Protein AF-A0A1B6FI18-F1 (afdb_monomer_lite)

Sequence (128 aa):
MIRDQSVRLVNVLSRRKSIEEEESYDTKIRLKRVLGLMDLTCLGIGSTLGLGAYVLAGAVAKTAAGPAVVLSFMVAATASAFAAMCYAEFAARVPKAGSAYVYSYVTVGELAAFIIGWNLILEYIIGA

Radius of gyration: 20.25 Å; chains: 1; bounding box: 46×53×51 Å

Structure (mmCIF, N/CA/C/O backbone):
data_AF-A0A1B6FI18-F1
#
_entry.id   AF-A0A1B6FI18-F1
#
loop_
_atom_site.group_PDB
_atom_site.id
_atom_site.type_symbol
_atom_site.label_atom_id
_atom_site.label_alt_id
_atom_site.label_comp_id
_atom_site.label_asym_id
_atom_site.label_entity_id
_atom_site.label_seq_id
_atom_site.pdbx_PDB_ins_code
_atom_site.Cartn_x
_atom_site.Cartn_y
_atom_site.Cartn_z
_atom_site.occupancy
_atom_site.B_iso_or_equiv
_atom_site.auth_seq_id
_atom_site.auth_comp_id
_atom_site.auth_asym_id
_atom_site.auth_atom_id
_atom_site.pdbx_PDB_model_num
ATOM 1 N N . MET A 1 1 ? 7.534 36.266 -29.301 1.00 48.31 1 MET A N 1
ATOM 2 C CA . MET A 1 1 ? 8.808 35.898 -28.643 1.00 48.31 1 MET A CA 1
ATOM 3 C C . MET A 1 1 ? 8.623 35.361 -27.215 1.00 48.31 1 MET A C 1
ATOM 5 O O . MET A 1 1 ? 9.295 34.406 -26.872 1.00 48.31 1 MET A O 1
ATOM 9 N N . ILE A 1 2 ? 7.679 35.875 -26.407 1.00 52.19 2 ILE A N 1
ATOM 10 C CA . ILE A 1 2 ? 7.411 35.381 -25.030 1.00 52.19 2 ILE A CA 1
ATOM 11 C C . ILE A 1 2 ? 6.602 34.063 -25.003 1.00 52.19 2 ILE A C 1
ATOM 13 O O . ILE A 1 2 ? 6.833 33.208 -24.157 1.00 52.19 2 ILE A O 1
ATOM 17 N N . ARG A 1 3 ? 5.708 33.846 -25.981 1.00 50.41 3 ARG A N 1
ATOM 18 C CA . ARG A 1 3 ? 4.830 32.658 -26.056 1.00 50.41 3 ARG A CA 1
ATOM 19 C C . ARG A 1 3 ? 5.566 31.334 -26.319 1.00 50.41 3 ARG A C 1
ATOM 21 O O . ARG A 1 3 ? 4.983 30.285 -26.110 1.00 50.41 3 ARG A O 1
ATOM 28 N N . ASP A 1 4 ? 6.820 31.386 -26.762 1.00 52.53 4 ASP A N 1
ATOM 29 C CA . ASP A 1 4 ? 7.612 30.212 -27.164 1.00 52.53 4 ASP A CA 1
ATOM 30 C C . ASP A 1 4 ? 8.412 29.608 -25.985 1.00 52.53 4 ASP A C 1
ATOM 32 O O . ASP A 1 4 ? 8.670 28.406 -25.926 1.00 52.53 4 ASP A O 1
ATOM 36 N N . GLN A 1 5 ? 8.732 30.427 -24.972 1.00 54.19 5 GLN A N 1
ATOM 37 C CA . GLN A 1 5 ? 9.398 29.988 -23.734 1.00 54.19 5 GLN A CA 1
ATOM 38 C C . GLN A 1 5 ? 8.473 29.141 -22.849 1.00 54.19 5 GLN A C 1
ATOM 40 O O . GLN A 1 5 ? 8.910 28.145 -22.277 1.00 54.19 5 GLN A O 1
ATOM 45 N N . SER A 1 6 ? 7.184 29.486 -22.785 1.00 51.47 6 SER A N 1
ATOM 46 C CA . SER A 1 6 ? 6.183 28.734 -22.019 1.00 51.47 6 SER A CA 1
ATOM 47 C C . SER A 1 6 ? 5.974 27.323 -22.577 1.00 51.47 6 SER A C 1
ATOM 49 O O . SER A 1 6 ? 5.871 26.371 -21.813 1.00 51.47 6 SER A O 1
ATOM 51 N N . VAL A 1 7 ? 5.984 27.161 -23.906 1.00 54.28 7 VAL A N 1
ATOM 52 C CA . VAL A 1 7 ? 5.812 25.854 -24.570 1.00 54.28 7 VAL A CA 1
ATOM 53 C C . VAL A 1 7 ? 7.072 24.994 -24.426 1.00 54.28 7 VAL A C 1
ATOM 55 O O . VAL A 1 7 ? 6.976 23.784 -24.242 1.00 54.28 7 VAL A O 1
ATOM 58 N N . ARG A 1 8 ? 8.263 25.611 -24.422 1.00 52.62 8 ARG A N 1
ATOM 59 C CA . ARG A 1 8 ? 9.528 24.931 -24.099 1.00 52.62 8 ARG A CA 1
ATOM 60 C C . ARG A 1 8 ? 9.591 24.453 -22.650 1.00 52.62 8 ARG A C 1
ATOM 62 O O . ARG A 1 8 ? 10.006 23.323 -22.437 1.00 52.62 8 ARG A O 1
ATOM 69 N N . LEU A 1 9 ? 9.161 25.257 -21.677 1.00 55.31 9 LEU A N 1
ATOM 70 C CA . LEU A 1 9 ? 9.104 24.840 -20.269 1.00 55.31 9 LEU A CA 1
ATOM 71 C C . LEU A 1 9 ? 8.098 23.708 -20.054 1.00 55.31 9 LEU A C 1
ATOM 73 O O . LEU A 1 9 ? 8.417 22.746 -19.369 1.00 55.31 9 LEU A O 1
ATOM 77 N N . VAL A 1 10 ? 6.933 23.760 -20.703 1.00 54.16 10 VAL A N 1
ATOM 78 C CA . VAL A 1 10 ? 5.955 22.661 -20.671 1.00 54.16 10 VAL A CA 1
ATOM 79 C C . VAL A 1 10 ? 6.506 21.402 -21.350 1.00 54.16 10 VAL A C 1
ATOM 81 O O . VAL A 1 10 ? 6.310 20.317 -20.825 1.00 54.16 10 VAL A O 1
ATOM 84 N N . ASN A 1 11 ? 7.274 21.513 -22.440 1.00 52.41 11 ASN A N 1
ATOM 85 C CA . ASN A 1 11 ? 7.949 20.368 -23.072 1.00 52.41 11 ASN A CA 1
ATOM 86 C C . ASN A 1 11 ? 9.145 19.822 -22.269 1.00 52.41 11 ASN A C 1
ATOM 88 O O . ASN A 1 11 ? 9.467 18.644 -22.394 1.00 52.41 11 ASN A O 1
ATOM 92 N N . VAL A 1 12 ? 9.803 20.652 -21.454 1.00 54.47 12 VAL A N 1
ATOM 93 C CA . VAL A 1 12 ? 10.884 20.243 -20.538 1.00 54.47 12 VAL A CA 1
ATOM 94 C C . VAL A 1 12 ? 10.322 19.614 -19.261 1.00 54.47 12 VAL A C 1
ATOM 96 O O . VAL A 1 12 ? 10.932 18.692 -18.753 1.00 54.47 12 VAL A O 1
ATOM 99 N N . LEU A 1 13 ? 9.147 20.052 -18.795 1.00 52.31 13 LEU A N 1
ATOM 100 C CA . LEU A 1 13 ? 8.386 19.457 -17.683 1.00 52.31 13 LEU A CA 1
ATOM 101 C C . LEU A 1 13 ? 7.505 18.269 -18.115 1.00 52.31 13 LEU A C 1
ATOM 103 O O . LEU A 1 13 ? 6.939 17.561 -17.286 1.00 52.31 13 LEU A O 1
ATOM 107 N N . SER A 1 14 ? 7.339 18.082 -19.423 1.00 46.53 14 SER A N 1
ATOM 108 C CA . SER A 1 14 ? 6.662 16.950 -20.063 1.00 46.53 14 SER A CA 1
ATOM 109 C C . SER A 1 14 ? 7.670 16.042 -20.775 1.00 46.53 14 SER A C 1
ATOM 111 O O . SER A 1 14 ? 7.283 15.223 -21.619 1.00 46.53 14 SER A O 1
ATOM 113 N N . ARG A 1 15 ? 8.968 16.170 -20.467 1.00 45.66 15 ARG A N 1
ATOM 114 C CA . ARG A 1 15 ? 9.980 15.284 -21.025 1.00 45.66 15 ARG A CA 1
ATOM 115 C C . ARG A 1 15 ? 9.831 13.935 -20.330 1.00 45.66 15 ARG A C 1
ATOM 117 O O . ARG A 1 15 ? 10.298 13.706 -19.223 1.00 45.66 15 ARG A O 1
ATOM 124 N N . ARG A 1 16 ? 9.167 13.000 -21.007 1.00 48.56 16 ARG A N 1
ATOM 125 C CA . ARG A 1 16 ? 9.276 11.585 -20.657 1.00 48.56 16 ARG A CA 1
ATOM 126 C C . ARG A 1 16 ? 10.711 11.179 -20.953 1.00 48.56 16 ARG A C 1
ATOM 128 O O . ARG A 1 16 ? 11.065 10.959 -22.108 1.00 48.56 16 ARG A O 1
ATOM 135 N N . LYS A 1 17 ? 11.555 11.154 -19.930 1.00 42.50 17 LYS A N 1
ATOM 136 C CA . LYS A 1 17 ? 12.874 10.545 -20.013 1.00 42.50 17 LYS A CA 1
ATOM 137 C C . LYS A 1 17 ? 12.648 9.095 -20.427 1.00 42.50 17 LYS A C 1
ATOM 139 O O . LYS A 1 17 ? 11.894 8.366 -19.780 1.00 42.50 17 LYS A O 1
ATOM 144 N N . SER A 1 18 ? 13.204 8.714 -21.570 1.00 37.19 18 SER A N 1
ATOM 145 C CA . SER A 1 18 ? 13.153 7.335 -22.026 1.00 37.19 18 SER A CA 1
ATOM 146 C C . SER A 1 18 ? 13.832 6.479 -20.961 1.00 37.19 18 SER A C 1
ATOM 148 O O . SER A 1 18 ? 14.957 6.738 -20.538 1.00 37.19 18 SER A O 1
ATOM 150 N N . ILE A 1 19 ? 13.120 5.446 -20.518 1.00 49.62 19 ILE A N 1
ATOM 151 C CA . ILE A 1 19 ? 13.560 4.450 -19.527 1.00 49.62 19 ILE A CA 1
ATOM 152 C C . ILE A 1 19 ? 14.825 3.688 -20.006 1.00 49.62 19 ILE A C 1
ATOM 154 O O . ILE A 1 19 ? 15.388 2.876 -19.279 1.00 49.62 19 ILE A O 1
ATOM 158 N N . GLU A 1 20 ? 15.304 3.974 -21.217 1.00 46.81 20 GLU A N 1
ATOM 159 C CA . GLU A 1 20 ? 16.565 3.497 -21.784 1.00 46.81 20 GLU A CA 1
ATOM 160 C C . GLU A 1 20 ? 17.798 4.012 -21.011 1.00 46.81 20 GLU A C 1
ATOM 162 O O . GLU A 1 20 ? 18.795 3.302 -20.928 1.00 46.81 20 GLU A O 1
ATOM 167 N N . GLU A 1 21 ? 17.754 5.192 -20.370 1.00 44.91 21 GLU A N 1
ATOM 168 C CA . GLU A 1 21 ? 18.939 5.726 -19.666 1.00 44.91 21 GLU A CA 1
ATOM 169 C C . GLU A 1 21 ? 19.258 5.037 -18.321 1.00 44.91 21 GLU A C 1
ATOM 171 O O . GLU A 1 21 ? 20.411 5.069 -17.889 1.00 44.91 21 GLU A O 1
ATOM 176 N N . GLU A 1 22 ? 18.302 4.368 -17.662 1.00 47.50 22 GLU A N 1
ATOM 177 C CA . GLU A 1 22 ? 18.606 3.571 -16.453 1.00 47.50 22 GLU A CA 1
ATOM 178 C C . GLU A 1 22 ? 19.242 2.213 -16.781 1.00 47.50 22 GLU A C 1
ATOM 180 O O . GLU A 1 22 ? 19.986 1.658 -15.970 1.00 47.50 22 GLU A O 1
ATOM 185 N N . GLU A 1 23 ? 19.035 1.700 -17.998 1.00 47.19 23 GLU A N 1
ATOM 186 C CA . GLU A 1 23 ? 19.643 0.443 -18.447 1.00 47.19 23 GLU A CA 1
ATOM 187 C C . GLU A 1 23 ? 21.181 0.554 -18.513 1.00 47.19 23 GLU A C 1
ATOM 189 O O . GLU A 1 23 ? 21.903 -0.427 -18.311 1.00 47.19 23 GLU A O 1
ATOM 194 N N . SER A 1 24 ? 21.707 1.775 -18.679 1.00 40.34 24 SER A N 1
ATOM 195 C CA . SER A 1 24 ? 23.148 2.023 -18.764 1.00 40.34 24 SER A CA 1
ATOM 196 C C . SER A 1 24 ? 23.881 2.025 -17.412 1.00 40.34 24 SER A C 1
ATOM 198 O O . SER A 1 24 ? 25.106 1.883 -17.410 1.00 40.34 24 SER A O 1
ATOM 200 N N . TYR A 1 25 ? 23.183 2.141 -16.274 1.00 46.09 25 TYR A N 1
ATOM 201 C CA . TYR A 1 25 ? 23.808 2.072 -14.941 1.00 46.09 25 TYR A CA 1
ATOM 202 C C . TYR A 1 25 ? 23.613 0.708 -14.254 1.00 46.09 25 TYR A C 1
ATOM 204 O O . TYR A 1 25 ? 24.465 0.311 -13.460 1.00 46.09 25 TYR A O 1
ATOM 212 N N . ASP A 1 26 ? 22.565 -0.047 -14.609 1.00 46.56 26 ASP A N 1
ATOM 213 C CA . ASP A 1 26 ? 22.236 -1.351 -13.999 1.00 46.56 26 ASP A CA 1
ATOM 214 C C . ASP A 1 26 ? 22.822 -2.572 -14.746 1.00 46.56 26 ASP A C 1
ATOM 216 O O . ASP A 1 26 ? 22.727 -3.719 -14.309 1.00 46.56 26 ASP A O 1
ATOM 220 N N . THR A 1 27 ? 23.527 -2.359 -15.862 1.00 48.00 27 THR A N 1
ATOM 221 C CA . THR A 1 27 ? 24.110 -3.456 -16.664 1.00 48.00 27 THR A CA 1
ATOM 222 C C . THR A 1 27 ? 25.185 -4.284 -15.917 1.00 48.00 27 THR A C 1
ATOM 224 O O . THR A 1 27 ? 25.587 -5.344 -16.396 1.00 48.00 27 THR A O 1
ATOM 227 N N . LYS A 1 28 ? 25.642 -3.887 -14.716 1.00 48.53 28 LYS A N 1
ATOM 228 C CA . LYS A 1 28 ? 26.715 -4.605 -13.993 1.00 48.53 28 LYS A CA 1
ATOM 229 C C . LYS A 1 28 ? 26.270 -5.560 -12.879 1.00 48.53 28 LYS A C 1
ATOM 231 O O . LYS A 1 28 ? 27.083 -6.400 -12.501 1.00 48.53 28 LYS A O 1
ATOM 236 N N . ILE A 1 29 ? 25.032 -5.510 -12.376 1.00 54.47 29 ILE A N 1
ATOM 237 C CA . ILE A 1 29 ? 24.598 -6.389 -11.269 1.00 54.47 29 ILE A CA 1
ATOM 238 C C . ILE A 1 29 ? 23.222 -7.001 -11.570 1.00 54.47 29 ILE A C 1
ATOM 240 O O . ILE A 1 29 ? 22.202 -6.629 -11.003 1.00 54.47 29 ILE A O 1
ATOM 244 N N . ARG A 1 30 ? 23.179 -8.011 -12.449 1.00 59.50 30 ARG A N 1
ATOM 245 C CA . ARG A 1 30 ? 21.975 -8.842 -12.615 1.00 59.50 30 ARG A CA 1
ATOM 246 C C . ARG A 1 30 ? 21.739 -9.676 -11.353 1.00 59.50 30 ARG A C 1
ATOM 248 O O . ARG A 1 30 ? 22.346 -10.731 -11.174 1.00 59.50 30 ARG A O 1
ATOM 255 N N . LEU A 1 31 ? 20.826 -9.225 -10.497 1.00 73.69 31 LEU A N 1
ATOM 256 C CA . LEU A 1 31 ? 20.313 -10.019 -9.382 1.00 73.69 31 LEU A CA 1
ATOM 257 C C . LEU A 1 31 ? 19.620 -11.285 -9.909 1.00 73.69 31 LEU A C 1
ATOM 259 O O . LEU A 1 31 ? 18.836 -11.246 -10.863 1.00 73.69 31 LEU A O 1
ATOM 263 N N . LYS A 1 32 ? 19.894 -12.429 -9.274 1.00 69.88 32 LYS A N 1
ATOM 264 C CA . LYS A 1 32 ? 19.208 -13.684 -9.591 1.00 69.88 32 LYS A CA 1
ATOM 265 C C . LYS A 1 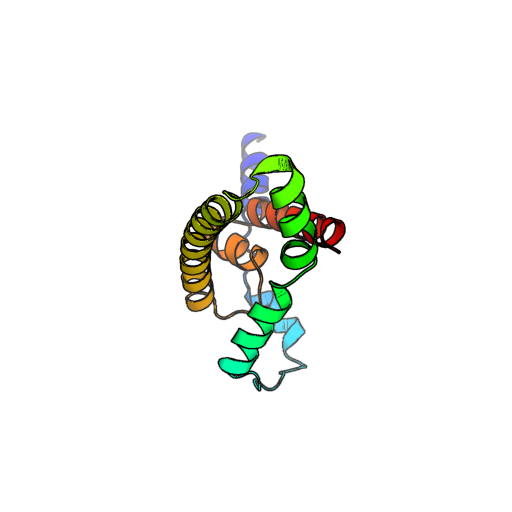32 ? 17.757 -13.575 -9.114 1.00 69.88 32 LYS A C 1
ATOM 267 O O . LYS A 1 32 ? 17.511 -13.353 -7.932 1.00 69.88 32 LYS A O 1
ATOM 272 N N . ARG A 1 33 ? 16.792 -13.750 -10.021 1.00 71.50 33 ARG A N 1
ATOM 273 C CA . ARG A 1 33 ? 15.363 -13.810 -9.676 1.00 71.50 33 ARG A CA 1
ATOM 274 C C . ARG A 1 33 ? 15.084 -15.108 -8.917 1.00 71.50 33 ARG A C 1
ATOM 276 O O . ARG A 1 33 ? 14.899 -16.151 -9.533 1.00 71.50 33 ARG A O 1
ATOM 283 N N . VAL A 1 34 ? 15.139 -15.038 -7.589 1.00 83.56 34 VAL A N 1
ATOM 284 C CA . VAL A 1 34 ? 14.901 -16.177 -6.684 1.00 83.56 34 VAL A CA 1
ATOM 285 C C . VAL A 1 34 ? 13.567 -16.092 -5.946 1.00 83.56 34 VAL A C 1
ATOM 287 O O . VAL A 1 34 ? 13.125 -17.103 -5.420 1.00 83.56 34 VAL A O 1
ATOM 290 N N . LEU A 1 35 ? 12.924 -14.919 -5.931 1.00 83.25 35 LEU A N 1
ATOM 291 C CA . LEU A 1 35 ? 11.631 -14.717 -5.274 1.00 83.25 35 LEU A CA 1
ATOM 292 C C . LEU A 1 35 ? 10.508 -15.375 -6.082 1.00 83.25 35 LEU A C 1
ATOM 294 O O . LEU A 1 35 ? 10.225 -14.966 -7.211 1.00 83.25 35 LEU A O 1
ATOM 298 N N . GLY A 1 36 ? 9.872 -16.383 -5.487 1.00 87.31 36 GLY A N 1
ATOM 299 C CA . GLY A 1 36 ? 8.655 -16.991 -6.010 1.00 87.31 36 GLY A CA 1
ATOM 300 C C . GLY A 1 36 ? 7.395 -16.211 -5.626 1.00 87.31 36 GLY A C 1
ATOM 301 O O . GLY A 1 36 ? 7.437 -15.237 -4.877 1.00 87.31 36 GLY A O 1
ATOM 302 N N . LEU A 1 37 ? 6.240 -16.680 -6.109 1.00 88.19 37 LEU A N 1
ATOM 303 C CA . LEU A 1 37 ? 4.923 -16.126 -5.761 1.00 88.19 37 LEU A CA 1
ATOM 304 C C . LEU A 1 37 ? 4.694 -16.087 -4.246 1.00 88.19 37 LEU A C 1
ATOM 306 O O . LEU A 1 37 ? 4.264 -15.066 -3.721 1.00 88.19 37 LEU A O 1
ATOM 310 N N . MET A 1 38 ? 5.030 -17.176 -3.551 1.00 91.56 38 MET A N 1
ATOM 311 C CA . MET A 1 38 ? 4.844 -17.274 -2.103 1.00 91.56 38 MET A CA 1
ATOM 312 C C . MET A 1 38 ? 5.726 -16.275 -1.352 1.00 91.56 38 MET A C 1
ATOM 314 O O . MET A 1 38 ? 5.227 -15.554 -0.491 1.00 91.56 38 MET A O 1
ATOM 318 N N . ASP A 1 39 ? 6.997 -16.150 -1.737 1.00 90.81 39 ASP A N 1
ATOM 319 C CA . ASP A 1 39 ? 7.924 -15.199 -1.117 1.00 90.81 39 ASP A CA 1
ATOM 320 C C . ASP A 1 39 ? 7.452 -13.751 -1.311 1.00 90.81 39 ASP A C 1
ATOM 322 O O . ASP A 1 39 ? 7.462 -12.966 -0.366 1.00 90.81 39 ASP A O 1
A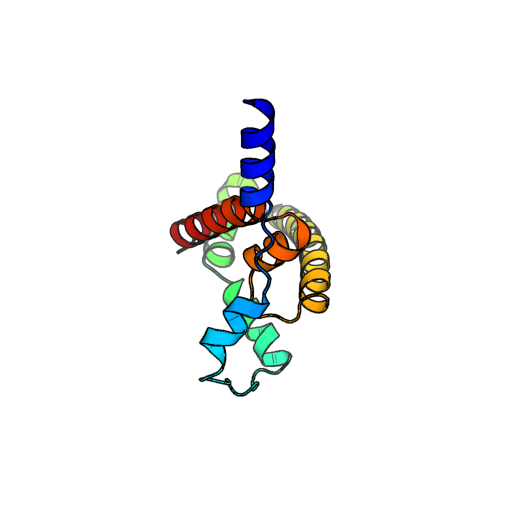TOM 326 N N . LEU A 1 40 ? 6.968 -13.412 -2.512 1.00 88.38 40 LEU A N 1
ATOM 327 C CA . LEU A 1 40 ? 6.394 -12.100 -2.828 1.00 88.38 40 LEU A CA 1
ATOM 328 C C . LEU A 1 40 ? 5.123 -11.814 -2.018 1.00 88.38 40 LEU A C 1
ATOM 330 O O . LEU A 1 40 ? 4.964 -10.708 -1.501 1.00 88.38 40 LEU A O 1
ATOM 334 N N . THR A 1 41 ? 4.231 -12.798 -1.865 1.00 91.81 41 THR A N 1
ATOM 335 C CA . THR A 1 41 ? 3.022 -12.630 -1.043 1.00 91.81 41 THR A CA 1
ATOM 336 C C . THR A 1 41 ? 3.351 -12.475 0.439 1.00 91.81 41 THR A C 1
ATOM 338 O O . THR A 1 41 ? 2.793 -11.596 1.092 1.00 91.81 41 THR A O 1
ATOM 341 N N . CYS A 1 42 ? 4.298 -13.258 0.964 1.00 92.12 42 CYS A N 1
ATOM 342 C CA . CYS A 1 42 ? 4.763 -13.136 2.343 1.00 92.12 42 CYS A CA 1
ATOM 343 C C . CYS A 1 42 ? 5.424 -11.777 2.592 1.00 92.12 42 CYS A C 1
ATOM 345 O O . CYS A 1 42 ? 5.156 -11.157 3.619 1.00 92.12 42 CYS A O 1
ATOM 347 N N . LEU A 1 43 ? 6.229 -11.287 1.642 1.00 90.56 43 LEU A N 1
ATOM 348 C CA . LEU A 1 43 ? 6.825 -9.953 1.701 1.00 90.56 43 LEU A CA 1
ATOM 349 C C . LEU A 1 43 ? 5.732 -8.879 1.775 1.00 90.56 43 LEU A C 1
ATOM 351 O O . LEU A 1 43 ? 5.775 -8.041 2.670 1.00 90.56 43 LEU A O 1
ATOM 355 N N . GLY A 1 44 ? 4.718 -8.945 0.906 1.00 87.81 44 GLY A N 1
ATOM 356 C CA . GLY A 1 44 ? 3.603 -7.991 0.903 1.00 87.81 44 GLY A CA 1
ATOM 357 C C . GLY A 1 44 ? 2.760 -8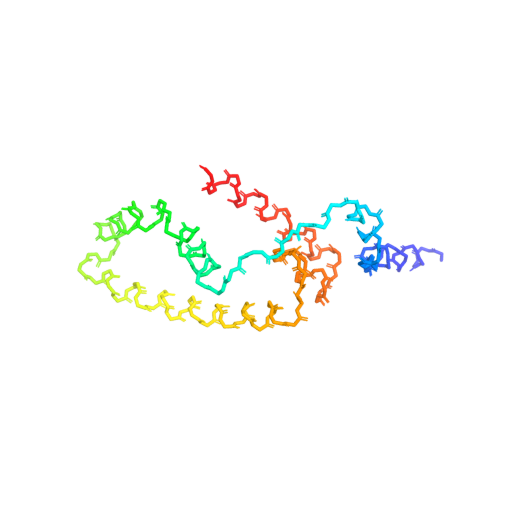.007 2.185 1.00 87.81 44 GLY A C 1
ATOM 358 O O . GLY A 1 44 ? 2.390 -6.951 2.702 1.00 87.81 44 GLY A O 1
ATOM 359 N N . ILE A 1 45 ? 2.477 -9.191 2.740 1.00 90.69 45 ILE A N 1
ATOM 360 C CA . ILE A 1 45 ? 1.775 -9.315 4.028 1.00 90.69 45 ILE A CA 1
ATOM 361 C C . ILE A 1 45 ? 2.634 -8.716 5.148 1.00 90.69 45 ILE A C 1
ATOM 363 O O . ILE A 1 45 ? 2.140 -7.900 5.925 1.00 90.69 45 ILE A O 1
ATOM 367 N N . GLY A 1 46 ? 3.922 -9.064 5.200 1.00 87.94 46 GLY A N 1
ATOM 368 C CA . GLY A 1 46 ? 4.856 -8.551 6.202 1.00 87.94 46 GLY A CA 1
ATOM 369 C C . GLY A 1 46 ? 5.036 -7.034 6.140 1.00 87.94 46 GLY A C 1
ATOM 370 O O . GLY A 1 46 ? 5.097 -6.393 7.182 1.00 87.94 46 GLY A O 1
ATOM 371 N N . SER A 1 47 ? 5.054 -6.440 4.942 1.00 86.75 47 SER A N 1
ATOM 372 C CA . SER A 1 47 ? 5.171 -4.985 4.785 1.00 86.75 47 SER A CA 1
ATOM 373 C C . SER A 1 47 ? 3.889 -4.230 5.143 1.00 86.75 47 SER A C 1
ATOM 375 O O . SER A 1 47 ? 3.954 -3.056 5.491 1.00 86.7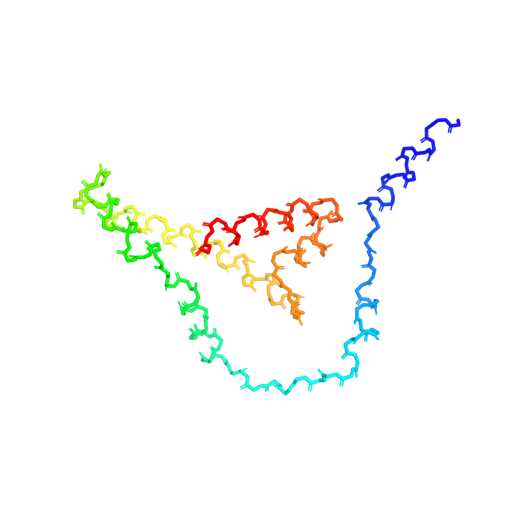5 47 SER A O 1
ATOM 377 N N . THR A 1 48 ? 2.722 -4.876 5.046 1.00 85.94 48 THR A N 1
ATOM 378 C CA . THR A 1 48 ? 1.420 -4.246 5.335 1.00 85.94 48 THR A CA 1
ATOM 379 C C . THR A 1 48 ? 1.050 -4.340 6.819 1.00 85.94 48 THR A C 1
ATOM 381 O O . THR A 1 48 ? 0.420 -3.436 7.371 1.00 85.94 48 THR A O 1
ATOM 384 N N . LEU A 1 49 ? 1.442 -5.426 7.493 1.00 86.81 49 LEU A N 1
ATOM 385 C CA . LEU A 1 49 ? 1.212 -5.625 8.925 1.00 86.81 49 LEU A CA 1
ATOM 386 C C . LEU A 1 49 ? 2.206 -4.797 9.761 1.00 86.81 49 LEU A C 1
ATOM 388 O O . LEU A 1 49 ? 3.218 -5.303 10.233 1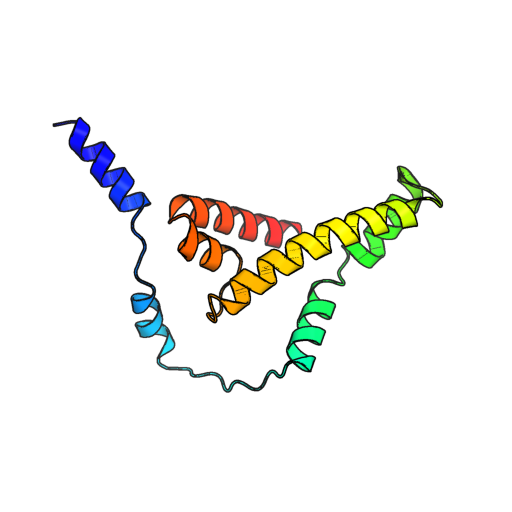.00 86.81 49 LEU A O 1
ATOM 392 N N . GLY A 1 50 ? 1.906 -3.509 9.949 1.00 80.62 50 GLY A N 1
ATOM 393 C CA . GLY A 1 50 ? 2.705 -2.583 10.762 1.00 80.62 50 GLY A CA 1
ATOM 394 C C . GLY A 1 50 ? 2.012 -2.101 12.042 1.00 80.62 50 GLY A C 1
ATOM 395 O O . GLY A 1 50 ? 0.979 -2.627 12.468 1.00 80.62 50 GLY A O 1
ATOM 396 N N . LEU A 1 51 ? 2.548 -1.021 12.626 1.00 78.44 51 LEU A N 1
ATOM 397 C CA . LEU A 1 51 ? 1.978 -0.323 13.793 1.00 78.44 51 LEU A CA 1
ATOM 398 C C . LEU A 1 51 ? 0.488 0.025 13.621 1.00 78.44 51 LEU A C 1
ATOM 400 O O . LEU A 1 51 ? -0.264 0.026 14.596 1.00 78.44 51 LEU A O 1
ATOM 404 N N . GLY A 1 52 ? 0.040 0.260 12.384 1.00 77.31 52 GLY A N 1
ATOM 405 C CA . GLY A 1 52 ? -1.360 0.528 12.052 1.00 77.31 52 GLY A CA 1
ATOM 406 C C . GLY A 1 52 ? -2.327 -0.589 12.461 1.00 77.31 52 GLY A C 1
ATOM 407 O O . GLY A 1 52 ? -3.375 -0.322 13.048 1.00 77.31 52 GLY A O 1
ATOM 408 N N . ALA A 1 53 ? -1.967 -1.850 12.217 1.00 80.38 53 ALA A N 1
ATOM 409 C CA . ALA A 1 53 ? -2.831 -2.980 12.554 1.00 80.38 53 ALA A CA 1
ATOM 410 C C . ALA A 1 53 ? -2.865 -3.245 14.068 1.00 80.38 53 ALA A C 1
ATOM 412 O O . ALA A 1 53 ? -3.911 -3.593 14.610 1.00 80.38 53 ALA A O 1
ATOM 413 N N . TYR A 1 54 ? -1.736 -3.053 14.758 1.00 81.25 54 TYR A N 1
ATOM 414 C CA . TYR A 1 54 ? -1.602 -3.409 16.173 1.00 81.25 54 TYR A CA 1
ATOM 415 C C . TYR A 1 54 ? -2.007 -2.289 17.142 1.00 81.25 54 TYR A C 1
ATOM 417 O O . TYR A 1 54 ? -2.608 -2.569 18.177 1.00 81.25 54 TYR A O 1
ATOM 425 N N . VAL A 1 55 ? -1.702 -1.025 16.830 1.00 82.81 55 VAL A N 1
ATOM 426 C CA . VAL A 1 55 ? -1.897 0.113 17.750 1.00 82.81 55 VAL A CA 1
ATOM 427 C C . VAL A 1 55 ? -3.121 0.939 17.368 1.00 82.81 55 VAL A C 1
ATOM 429 O O . VAL A 1 55 ? -3.987 1.201 18.208 1.00 82.81 55 VAL A O 1
ATOM 432 N N . LEU A 1 56 ? -3.235 1.323 16.093 1.00 80.44 56 LEU A N 1
ATOM 433 C CA . LEU A 1 56 ? -4.341 2.163 15.623 1.00 80.44 56 LEU A CA 1
ATOM 434 C C . LEU A 1 56 ? -5.685 1.430 15.686 1.00 80.44 56 LEU A C 1
ATOM 436 O O . LEU A 1 56 ? -6.674 2.042 16.081 1.00 80.44 56 LEU A O 1
ATOM 440 N N . ALA A 1 57 ? -5.732 0.123 15.404 1.00 80.00 57 ALA A N 1
ATOM 441 C CA . ALA A 1 57 ? -6.967 -0.656 15.528 1.00 80.00 57 ALA A CA 1
ATOM 442 C C . ALA A 1 57 ? -7.560 -0.599 16.950 1.00 80.00 57 ALA A C 1
ATOM 444 O O . ALA A 1 57 ? -8.759 -0.368 17.115 1.00 80.00 57 ALA A O 1
ATOM 445 N N . GLY A 1 58 ? -6.718 -0.735 17.982 1.00 78.88 58 GLY A N 1
ATOM 446 C CA . GLY A 1 58 ? -7.140 -0.635 19.382 1.00 78.88 58 GLY A CA 1
ATOM 447 C C . GLY A 1 58 ? -7.561 0.783 19.776 1.00 78.88 58 GLY A C 1
ATOM 448 O O . GLY A 1 58 ? -8.572 0.967 20.457 1.00 78.88 58 GLY A O 1
ATOM 449 N N . ALA A 1 59 ? -6.831 1.798 19.304 1.00 79.50 59 ALA A N 1
ATOM 450 C CA . ALA A 1 59 ? -7.171 3.197 19.547 1.00 79.50 59 ALA A CA 1
ATOM 451 C C . ALA A 1 59 ? -8.525 3.577 18.920 1.00 79.50 59 ALA A C 1
ATOM 453 O O . ALA A 1 59 ? -9.368 4.166 19.599 1.00 79.50 59 ALA A O 1
ATOM 454 N N . VAL A 1 60 ? -8.773 3.185 17.666 1.00 78.06 60 VAL A N 1
ATOM 455 C CA . VAL A 1 60 ? -10.028 3.446 16.936 1.00 78.06 60 VAL A CA 1
ATOM 456 C C . VAL A 1 60 ? -11.199 2.673 17.548 1.00 78.06 60 VAL A C 1
ATOM 458 O O . VAL A 1 60 ? -12.287 3.234 17.702 1.00 78.06 60 VAL A O 1
ATOM 461 N N . ALA A 1 61 ? -10.978 1.424 17.972 1.00 78.50 61 ALA A N 1
ATOM 462 C CA . ALA A 1 61 ? -11.986 0.644 18.688 1.00 78.50 61 ALA A CA 1
ATOM 463 C C . ALA A 1 61 ? -12.401 1.319 20.004 1.00 78.50 61 ALA A C 1
ATOM 465 O O . ALA A 1 61 ? -13.588 1.394 20.311 1.00 78.50 61 ALA A O 1
ATOM 466 N N . LYS A 1 62 ? -11.439 1.861 20.764 1.00 73.56 62 LYS A N 1
ATOM 467 C CA . LYS A 1 62 ? -11.701 2.513 22.055 1.00 73.56 62 LYS A CA 1
ATOM 468 C C . LYS A 1 62 ? -12.359 3.890 21.924 1.00 73.56 62 LYS A C 1
ATOM 470 O O . LYS A 1 62 ? -13.167 4.245 22.775 1.00 73.56 62 LYS A O 1
ATOM 475 N N . THR A 1 63 ? -11.974 4.684 20.924 1.00 70.38 63 THR A N 1
ATOM 476 C CA . THR A 1 63 ? -12.300 6.125 20.871 1.00 70.38 63 THR A CA 1
ATOM 477 C C . THR A 1 63 ? -13.391 6.488 19.868 1.00 70.38 63 THR A C 1
ATOM 479 O O . THR A 1 63 ? -14.112 7.449 20.113 1.00 70.38 63 THR A O 1
ATOM 482 N N . ALA A 1 64 ? -13.527 5.746 18.763 1.00 66.25 64 ALA A N 1
ATOM 483 C CA . ALA A 1 64 ? -14.366 6.161 17.639 1.00 66.25 64 ALA A CA 1
ATOM 484 C C . ALA A 1 64 ? -15.542 5.215 17.358 1.00 66.25 64 ALA A C 1
ATOM 486 O O . ALA A 1 64 ? -16.656 5.682 17.149 1.00 66.25 64 ALA A O 1
ATOM 487 N N . ALA A 1 65 ? -15.312 3.896 17.331 1.00 64.44 65 ALA A N 1
ATOM 488 C CA . ALA A 1 65 ? -16.296 2.946 16.792 1.00 64.44 65 ALA A CA 1
ATOM 489 C C . ALA A 1 65 ? -16.888 1.959 17.818 1.00 64.44 65 ALA A C 1
ATOM 491 O O . ALA A 1 65 ? -17.944 1.376 17.561 1.00 64.44 65 ALA A O 1
ATOM 492 N N . GLY A 1 66 ? -16.244 1.740 18.970 1.00 69.31 66 GLY A N 1
ATOM 493 C CA . GLY A 1 66 ? -16.702 0.737 19.937 1.00 69.31 66 GLY A CA 1
ATOM 494 C C . GLY A 1 66 ? -16.799 -0.668 19.306 1.00 69.31 66 GLY A C 1
ATOM 495 O O . GLY A 1 66 ? -15.969 -1.019 18.463 1.00 69.31 66 GLY A O 1
ATOM 496 N N . PRO A 1 67 ? -17.823 -1.481 19.637 1.00 75.06 67 PRO A N 1
ATOM 497 C CA . PRO A 1 67 ? -18.030 -2.807 19.036 1.00 75.06 67 PRO A CA 1
ATOM 498 C C . PRO A 1 67 ? -18.232 -2.783 17.510 1.00 75.06 67 PRO A C 1
ATOM 500 O O . PRO A 1 67 ? -17.987 -3.785 16.841 1.00 75.06 67 PRO A O 1
ATOM 503 N N . ALA A 1 68 ? -18.653 -1.644 16.942 1.00 82.12 68 ALA A N 1
ATOM 504 C CA . ALA A 1 68 ? -18.908 -1.490 15.510 1.00 82.12 68 ALA A CA 1
ATOM 505 C C . ALA A 1 68 ? -17.628 -1.310 14.671 1.00 82.12 68 ALA A C 1
ATOM 507 O O . ALA A 1 68 ? -17.711 -1.198 13.449 1.00 82.12 68 ALA A O 1
ATOM 508 N N . VAL A 1 69 ? -16.439 -1.330 15.288 1.00 84.12 69 VAL A N 1
ATOM 509 C CA . VAL A 1 69 ? -15.147 -1.208 14.590 1.00 84.12 69 VAL A CA 1
ATOM 510 C C . VAL A 1 69 ? -14.974 -2.250 13.477 1.00 84.12 69 VAL A C 1
ATOM 512 O O . VAL A 1 69 ? -14.368 -1.958 12.448 1.00 84.12 69 VAL A O 1
ATOM 515 N N . VAL A 1 70 ? -15.573 -3.434 13.638 1.00 84.75 70 VAL A N 1
ATOM 516 C CA . VAL A 1 70 ? -15.561 -4.504 12.630 1.00 84.75 70 VAL A CA 1
ATOM 517 C C . VAL A 1 70 ? -16.229 -4.047 11.330 1.00 84.75 70 VAL A C 1
ATOM 519 O O . VAL A 1 70 ? -15.690 -4.298 10.256 1.00 84.75 70 VAL A O 1
ATOM 522 N N . LEU A 1 71 ? -17.350 -3.318 11.405 1.00 86.88 71 LEU A N 1
ATOM 523 C CA . LEU A 1 71 ? -18.032 -2.789 10.218 1.00 86.88 71 LEU A CA 1
ATOM 524 C C . LEU A 1 71 ? -17.176 -1.737 9.504 1.00 86.88 71 LEU A C 1
ATOM 526 O O . LEU A 1 71 ? -17.062 -1.772 8.280 1.00 86.88 71 LEU A O 1
ATOM 530 N N . SER A 1 72 ? -16.513 -0.852 10.253 1.00 87.25 72 SER A N 1
ATOM 531 C CA . SER A 1 72 ? -15.584 0.130 9.678 1.00 87.25 72 SER A CA 1
ATOM 532 C C . SER A 1 72 ? -14.409 -0.545 8.966 1.00 87.25 72 SER A C 1
ATOM 534 O O . SER A 1 72 ? -14.056 -0.152 7.853 1.00 87.25 72 SER A O 1
ATOM 536 N N . PHE A 1 73 ? -13.838 -1.598 9.561 1.00 86.50 73 PHE A N 1
ATOM 537 C CA . PHE A 1 73 ? -12.778 -2.384 8.926 1.00 86.50 73 PHE A CA 1
ATOM 538 C C . PHE A 1 73 ? -13.262 -3.132 7.684 1.00 86.50 73 PHE A C 1
ATOM 540 O O . PHE A 1 73 ? -12.515 -3.207 6.714 1.00 86.50 73 PHE A O 1
ATOM 547 N N . MET A 1 74 ? -14.498 -3.642 7.665 1.00 90.81 74 MET A N 1
ATOM 548 C CA . MET A 1 74 ? -15.059 -4.271 6.465 1.00 90.81 74 MET A CA 1
ATOM 549 C C . MET A 1 74 ? -15.162 -3.280 5.303 1.00 90.81 74 MET A C 1
ATOM 551 O O . MET A 1 74 ? -14.745 -3.598 4.191 1.00 90.81 74 MET A O 1
ATOM 555 N N . VAL A 1 75 ? -15.658 -2.065 5.556 1.00 91.12 75 VAL A N 1
ATOM 556 C CA . VAL A 1 75 ? -15.743 -1.026 4.518 1.00 91.12 75 VAL A CA 1
ATOM 557 C C . VAL A 1 75 ? -14.344 -0.632 4.036 1.00 91.12 75 VAL A C 1
ATOM 559 O O . VAL A 1 75 ? -14.097 -0.622 2.829 1.00 91.12 75 VAL A O 1
ATOM 562 N N . ALA A 1 76 ? -13.400 -0.397 4.952 1.00 89.50 76 ALA A N 1
ATOM 563 C CA . ALA A 1 76 ? -12.014 -0.100 4.594 1.00 89.50 76 ALA A CA 1
ATOM 564 C C . ALA A 1 76 ? -11.379 -1.228 3.759 1.00 89.50 76 ALA A C 1
ATOM 566 O O . ALA A 1 76 ? -10.784 -0.955 2.719 1.00 89.50 76 ALA A O 1
ATOM 567 N N . ALA A 1 77 ? -11.581 -2.492 4.145 1.00 90.44 77 ALA A N 1
ATOM 568 C CA . ALA A 1 77 ? -11.076 -3.651 3.414 1.00 90.44 77 ALA A CA 1
ATOM 569 C C . ALA A 1 77 ? -11.640 -3.727 1.989 1.00 90.44 77 ALA A C 1
ATOM 571 O O . ALA A 1 77 ? -10.889 -3.988 1.050 1.00 90.44 77 ALA A O 1
ATOM 572 N N . THR A 1 78 ? -12.935 -3.449 1.798 1.00 95.19 78 THR A N 1
ATOM 573 C CA . THR A 1 78 ? -13.524 -3.416 0.450 1.00 95.19 78 THR A CA 1
ATOM 574 C C . THR A 1 78 ? -12.928 -2.305 -0.414 1.00 95.19 78 THR A C 1
ATOM 576 O O . THR A 1 78 ? -12.559 -2.563 -1.559 1.00 95.19 78 THR A O 1
ATOM 579 N N . ALA A 1 79 ? -12.745 -1.097 0.130 1.00 94.62 79 ALA A N 1
ATOM 580 C CA . ALA A 1 79 ? -12.113 0.009 -0.589 1.00 94.62 79 ALA A CA 1
ATOM 581 C C . ALA A 1 79 ? -10.652 -0.309 -0.961 1.00 94.62 79 ALA A C 1
ATOM 583 O O . ALA A 1 79 ? -10.240 -0.109 -2.106 1.00 94.62 79 ALA A O 1
ATOM 584 N N . SER A 1 80 ? -9.884 -0.876 -0.025 1.00 92.56 80 SER A N 1
ATOM 585 C CA . SER A 1 80 ? -8.508 -1.316 -0.271 1.00 92.56 80 SER A CA 1
ATOM 586 C C . SER A 1 80 ? -8.425 -2.448 -1.296 1.00 92.56 80 SER A C 1
ATOM 588 O O . SER A 1 80 ? -7.494 -2.454 -2.094 1.00 92.56 80 SER A O 1
ATOM 590 N N . ALA A 1 81 ? -9.392 -3.371 -1.339 1.00 93.31 81 ALA A N 1
ATOM 591 C CA . ALA A 1 81 ? -9.426 -4.441 -2.338 1.00 93.31 81 ALA A CA 1
ATOM 592 C C . ALA A 1 81 ? -9.609 -3.897 -3.765 1.00 93.31 81 ALA A C 1
ATOM 594 O O . ALA A 1 81 ? -8.924 -4.343 -4.687 1.00 93.31 81 ALA A O 1
ATOM 595 N N . PHE A 1 82 ? -10.475 -2.893 -3.949 1.00 94.75 82 PHE A N 1
ATOM 596 C CA . PHE A 1 82 ? -10.606 -2.209 -5.239 1.00 94.75 82 PHE A CA 1
ATOM 597 C C . PHE A 1 82 ? -9.313 -1.496 -5.642 1.00 94.75 82 PHE A C 1
ATOM 599 O O . PHE A 1 82 ? -8.863 -1.647 -6.777 1.00 94.75 82 PHE A O 1
ATOM 606 N N . ALA A 1 83 ? -8.673 -0.785 -4.709 1.00 89.31 83 ALA A N 1
ATOM 607 C CA . ALA A 1 83 ? -7.382 -0.154 -4.970 1.00 89.31 83 ALA A CA 1
ATOM 608 C C . ALA A 1 83 ? -6.302 -1.191 -5.336 1.00 89.31 83 ALA A C 1
ATOM 610 O O . ALA A 1 83 ? -5.567 -0.999 -6.304 1.00 89.31 83 ALA A O 1
ATOM 611 N N . ALA A 1 84 ? -6.241 -2.317 -4.617 1.00 88.56 84 ALA A N 1
ATOM 612 C CA . ALA A 1 84 ? -5.290 -3.394 -4.870 1.00 88.56 84 ALA A CA 1
ATOM 613 C C . ALA A 1 84 ? -5.464 -4.015 -6.263 1.00 88.56 84 ALA A C 1
ATOM 615 O O . ALA A 1 84 ? -4.465 -4.288 -6.924 1.00 88.56 84 ALA A O 1
ATOM 616 N N . MET A 1 85 ? -6.701 -4.183 -6.748 1.00 90.94 85 MET A N 1
ATOM 617 C CA . MET A 1 85 ? -6.956 -4.654 -8.116 1.00 90.94 85 MET A CA 1
ATOM 618 C C . MET A 1 85 ? -6.406 -3.686 -9.171 1.00 90.94 85 MET A C 1
ATOM 620 O O . MET A 1 85 ? -5.726 -4.127 -10.098 1.00 90.94 85 MET A O 1
ATOM 624 N N . CYS A 1 86 ? -6.615 -2.377 -9.004 1.00 87.25 86 CYS A N 1
ATOM 625 C CA . CYS A 1 86 ? -6.040 -1.372 -9.903 1.00 87.25 86 CYS A CA 1
ATOM 626 C C . CYS A 1 86 ? -4.502 -1.417 -9.894 1.00 87.25 86 CYS A C 1
ATOM 628 O O . CYS A 1 86 ? -3.864 -1.377 -10.945 1.00 87.25 86 CYS A O 1
ATOM 630 N N . TYR A 1 87 ? -3.889 -1.545 -8.713 1.00 83.06 87 TYR A N 1
ATOM 631 C CA . TYR A 1 87 ? -2.433 -1.665 -8.594 1.00 83.06 87 TYR A CA 1
ATOM 632 C C . TYR A 1 87 ? -1.891 -2.972 -9.187 1.00 83.06 87 TYR A C 1
ATOM 634 O O . TYR A 1 87 ? -0.826 -2.955 -9.804 1.00 83.06 87 TYR A O 1
ATOM 642 N N . ALA A 1 88 ? -2.617 -4.085 -9.059 1.00 86.56 88 ALA A N 1
ATOM 643 C CA . ALA A 1 88 ? -2.248 -5.359 -9.672 1.00 86.56 88 ALA A CA 1
ATOM 644 C C . ALA A 1 88 ? -2.245 -5.271 -11.206 1.00 86.56 88 ALA A C 1
ATOM 646 O O . ALA A 1 88 ? -1.338 -5.794 -11.855 1.00 86.56 88 ALA A O 1
ATOM 647 N N . GLU A 1 89 ? -3.210 -4.557 -11.791 1.00 85.38 89 GLU A N 1
ATOM 648 C CA . GLU A 1 89 ? -3.251 -4.308 -13.232 1.00 85.38 89 GLU A CA 1
ATOM 649 C C . GLU A 1 89 ? -2.050 -3.472 -13.706 1.00 85.38 89 GLU A C 1
ATOM 651 O O . GLU A 1 89 ? -1.424 -3.804 -14.717 1.00 85.38 89 GLU A O 1
ATOM 656 N N . PHE A 1 90 ? -1.670 -2.429 -12.961 1.00 78.75 90 PHE A N 1
ATOM 657 C CA . PHE A 1 90 ? -0.470 -1.646 -13.276 1.00 78.75 90 PHE A CA 1
ATOM 658 C C . PHE A 1 90 ? 0.820 -2.462 -13.138 1.00 78.75 90 PHE A C 1
ATOM 660 O O . PHE A 1 90 ? 1.680 -2.387 -14.019 1.00 78.75 90 PHE A O 1
ATOM 667 N N . ALA A 1 91 ? 0.929 -3.289 -12.096 1.00 78.06 91 ALA A N 1
ATOM 668 C CA . ALA A 1 91 ? 2.081 -4.161 -11.878 1.00 78.06 91 ALA A CA 1
ATOM 669 C C . ALA A 1 91 ? 2.243 -5.209 -12.996 1.00 78.06 91 ALA A C 1
ATOM 671 O O . ALA A 1 91 ? 3.362 -5.497 -13.417 1.00 78.06 91 ALA A O 1
ATOM 672 N N . ALA A 1 92 ? 1.136 -5.744 -13.527 1.00 77.50 92 ALA A N 1
ATOM 673 C CA . ALA A 1 92 ? 1.165 -6.678 -14.653 1.00 77.50 92 ALA A CA 1
ATOM 674 C C . ALA A 1 92 ? 1.567 -6.004 -15.979 1.00 77.50 92 ALA A C 1
ATOM 676 O O . ALA A 1 92 ? 2.235 -6.621 -16.809 1.00 77.50 92 ALA A O 1
ATOM 677 N N . ARG A 1 93 ? 1.181 -4.736 -16.187 1.00 73.69 93 ARG A N 1
ATOM 678 C CA . ARG A 1 93 ? 1.491 -3.975 -17.412 1.00 73.69 93 ARG A CA 1
ATOM 679 C C . ARG A 1 93 ? 2.922 -3.436 -17.446 1.00 73.69 93 ARG A C 1
ATOM 681 O O . ARG A 1 93 ? 3.477 -3.275 -18.531 1.00 73.69 93 ARG A O 1
ATOM 688 N N . VAL A 1 94 ? 3.522 -3.151 -16.289 1.00 69.12 94 VAL A N 1
ATOM 689 C CA . VAL A 1 94 ? 4.868 -2.569 -16.184 1.00 69.12 94 VAL A CA 1
ATOM 690 C C . VAL A 1 94 ? 5.746 -3.452 -15.284 1.00 69.12 94 VAL A C 1
ATOM 692 O O . VAL A 1 94 ? 5.908 -3.149 -14.104 1.00 69.12 94 VAL A O 1
ATOM 695 N N . PRO A 1 95 ? 6.359 -4.531 -15.816 1.00 62.19 95 PRO A N 1
ATOM 696 C CA . PRO A 1 95 ? 7.197 -5.452 -15.046 1.00 62.19 95 PRO A CA 1
ATOM 697 C C . PRO A 1 95 ? 8.610 -4.875 -14.827 1.00 62.19 95 PRO A C 1
ATOM 699 O O . PRO A 1 95 ? 9.620 -5.486 -15.184 1.00 62.19 95 PRO A O 1
ATOM 702 N N . LYS A 1 96 ? 8.686 -3.660 -14.279 1.00 63.34 96 LYS A N 1
ATOM 703 C CA . LYS A 1 96 ? 9.922 -2.966 -13.895 1.00 63.34 96 LYS A CA 1
ATOM 704 C C . LYS A 1 96 ? 9.921 -2.782 -12.377 1.00 63.34 96 LYS A C 1
ATOM 706 O O . LYS A 1 96 ? 8.868 -2.587 -11.779 1.00 63.34 96 LYS A O 1
ATOM 711 N N . ALA A 1 97 ? 11.096 -2.848 -11.754 1.00 59.03 97 ALA A N 1
ATOM 712 C CA . ALA A 1 97 ? 11.236 -2.564 -10.330 1.00 59.03 97 ALA A CA 1
ATOM 713 C C . ALA A 1 97 ? 10.979 -1.067 -10.091 1.00 59.03 97 ALA A C 1
ATOM 715 O O . ALA A 1 97 ? 11.846 -0.235 -10.337 1.00 59.03 97 ALA A O 1
ATOM 716 N N . GLY A 1 98 ? 9.761 -0.724 -9.674 1.00 57.78 98 GLY A N 1
ATOM 717 C CA . GLY A 1 98 ? 9.336 0.654 -9.477 1.00 57.78 98 GLY A CA 1
ATOM 718 C C . GLY A 1 98 ? 8.036 0.740 -8.684 1.00 57.78 98 GLY A C 1
ATOM 719 O O . GLY A 1 98 ? 7.097 -0.000 -8.952 1.00 57.78 98 GLY A O 1
ATOM 720 N N . SER A 1 99 ? 7.993 1.631 -7.689 1.00 65.19 99 SER A N 1
ATOM 721 C CA . SER A 1 99 ? 6.774 1.936 -6.922 1.00 65.19 99 SER A CA 1
ATOM 722 C C . SER A 1 99 ? 5.869 2.913 -7.701 1.00 65.19 99 SER A C 1
ATOM 724 O O . SER A 1 99 ? 6.092 3.173 -8.886 1.00 65.19 99 SER A O 1
ATOM 726 N N . ALA A 1 100 ? 4.869 3.507 -7.045 1.00 63.31 100 ALA A N 1
ATOM 727 C CA . ALA A 1 100 ? 3.904 4.456 -7.615 1.00 63.31 100 ALA A CA 1
ATOM 728 C C . ALA A 1 100 ? 4.535 5.599 -8.442 1.00 63.31 100 ALA A C 1
ATOM 730 O O . ALA A 1 100 ? 3.909 6.103 -9.377 1.00 63.31 100 ALA A O 1
ATOM 731 N N . TYR A 1 101 ? 5.791 5.962 -8.158 1.00 60.84 101 TYR A N 1
ATOM 732 C CA . TYR A 1 101 ? 6.587 6.898 -8.956 1.00 60.84 101 TYR A CA 1
ATOM 733 C C . TYR A 1 101 ? 6.751 6.447 -10.415 1.00 60.84 101 TYR A C 1
ATOM 735 O O . TYR A 1 101 ? 6.431 7.201 -11.330 1.00 60.84 101 TYR A O 1
ATOM 743 N N . VAL A 1 102 ? 7.175 5.201 -10.648 1.00 63.66 102 VAL A N 1
ATOM 744 C CA . VAL A 1 102 ? 7.398 4.664 -12.000 1.00 63.66 102 VAL A CA 1
ATOM 745 C C . VAL A 1 102 ? 6.066 4.500 -12.737 1.00 63.66 102 VAL A C 1
ATOM 747 O O . VAL A 1 102 ? 5.977 4.822 -13.921 1.00 63.66 102 VAL A O 1
ATOM 750 N N . TYR A 1 103 ? 4.994 4.109 -12.040 1.00 66.56 103 TYR A N 1
ATOM 751 C CA . TYR A 1 103 ? 3.653 4.031 -12.635 1.00 66.56 103 TYR A CA 1
ATOM 752 C C . TYR A 1 103 ? 3.117 5.403 -13.065 1.00 66.56 103 TYR A C 1
ATOM 754 O O . TYR A 1 103 ? 2.565 5.538 -14.160 1.00 66.56 103 TYR A O 1
ATOM 762 N N . SER A 1 104 ? 3.338 6.439 -12.253 1.00 59.62 104 SER A N 1
ATOM 763 C CA . SER A 1 104 ? 2.928 7.820 -12.553 1.00 59.62 104 SER A CA 1
ATOM 764 C C . SER A 1 104 ? 3.782 8.451 -13.652 1.00 59.62 104 SER A C 1
ATOM 766 O O . SER A 1 104 ? 3.278 9.207 -14.486 1.00 59.62 104 SER A O 1
ATOM 768 N N . TYR A 1 105 ? 5.059 8.070 -13.715 1.00 59.81 105 TYR A N 1
ATOM 769 C CA . TYR A 1 105 ? 5.978 8.461 -14.780 1.00 59.81 105 TYR A CA 1
ATOM 770 C C . TYR A 1 105 ? 5.542 7.905 -16.144 1.00 59.81 105 TYR A C 1
ATOM 772 O O . TYR A 1 105 ? 5.551 8.607 -17.158 1.00 59.81 105 TYR A O 1
ATOM 780 N N . VAL A 1 106 ? 5.093 6.645 -16.167 1.00 59.81 106 VAL A N 1
ATOM 781 C CA . VAL A 1 106 ? 4.622 5.960 -17.380 1.00 59.81 106 VAL A CA 1
ATOM 782 C C . VAL A 1 106 ? 3.221 6.412 -17.805 1.00 59.81 106 VAL A C 1
ATOM 784 O O . VAL A 1 106 ? 2.901 6.351 -18.990 1.00 59.81 106 VAL A O 1
ATOM 787 N N . THR A 1 107 ? 2.388 6.939 -16.909 1.00 60.84 107 THR A N 1
ATOM 788 C CA . THR A 1 107 ? 1.004 7.326 -17.241 1.00 60.84 107 THR A CA 1
ATOM 789 C C . THR A 1 107 ? 0.816 8.830 -17.452 1.00 60.84 107 THR A C 1
ATOM 791 O O . THR A 1 107 ? 0.293 9.214 -18.498 1.00 60.84 107 THR A O 1
ATOM 794 N N . VAL A 1 108 ? 1.297 9.695 -16.551 1.00 59.66 108 VAL A N 1
ATOM 795 C CA . VAL A 1 108 ? 0.854 11.106 -16.469 1.00 59.66 108 VAL A CA 1
ATOM 796 C C . VAL A 1 108 ? 1.940 12.132 -16.833 1.00 59.66 108 VAL A C 1
ATOM 798 O O . VAL A 1 108 ? 1.614 13.166 -17.411 1.00 59.66 108 VAL A O 1
ATOM 801 N N . GLY A 1 109 ? 3.223 11.851 -16.581 1.00 59.72 109 GLY A N 1
ATOM 802 C CA . GLY A 1 109 ? 4.344 12.750 -16.914 1.00 59.72 109 GLY A CA 1
ATOM 803 C C 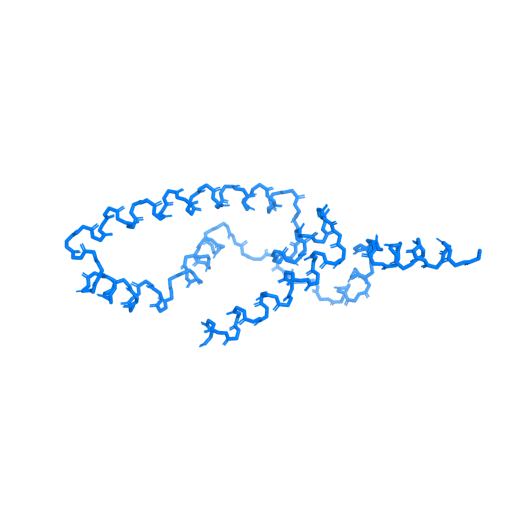. GLY A 1 109 ? 5.161 13.216 -15.700 1.00 59.72 109 GLY A C 1
ATOM 804 O O . GLY A 1 109 ? 4.857 12.876 -14.558 1.00 59.72 109 GLY A O 1
ATOM 805 N N . GLU A 1 110 ? 6.223 13.986 -15.949 1.00 61.28 110 GLU A N 1
ATOM 806 C CA . GLU A 1 110 ? 7.307 14.268 -14.988 1.00 61.28 110 GLU A CA 1
ATOM 807 C C . GLU A 1 110 ? 6.864 15.102 -13.773 1.00 61.28 110 GLU A C 1
ATOM 809 O O . GLU A 1 110 ? 7.259 14.794 -12.653 1.00 61.28 110 GLU A O 1
ATOM 814 N N . LEU A 1 111 ? 5.972 16.087 -13.945 1.00 63.78 111 LEU A N 1
ATOM 815 C CA . LEU A 1 111 ? 5.443 16.879 -12.821 1.00 63.78 111 LEU A CA 1
ATOM 816 C C . LEU A 1 111 ? 4.583 16.059 -11.851 1.00 63.78 111 LEU A C 1
ATOM 818 O O . LEU A 1 111 ? 4.728 16.188 -10.638 1.00 63.78 111 LEU A O 1
ATOM 822 N N . ALA A 1 112 ? 3.698 15.205 -12.369 1.00 64.69 112 ALA A N 1
ATOM 823 C CA . ALA A 1 112 ? 2.868 14.343 -11.529 1.00 64.69 112 ALA A CA 1
ATOM 824 C C . ALA A 1 112 ? 3.728 13.291 -10.814 1.00 64.69 112 ALA A C 1
ATOM 826 O O . ALA A 1 112 ? 3.546 13.054 -9.621 1.00 64.69 112 ALA A O 1
ATOM 827 N N . ALA A 1 113 ? 4.716 12.725 -11.513 1.00 65.75 113 ALA A N 1
ATOM 828 C CA . ALA A 1 113 ? 5.689 11.821 -10.914 1.00 65.75 113 ALA A CA 1
ATOM 829 C C . ALA A 1 113 ? 6.534 12.513 -9.833 1.00 65.75 113 ALA A C 1
ATOM 831 O O . ALA A 1 113 ? 6.761 11.921 -8.785 1.00 65.75 113 ALA A O 1
ATOM 832 N N . PHE A 1 114 ? 6.945 13.769 -10.028 1.00 70.88 114 PHE A N 1
ATOM 833 C CA . PHE A 1 114 ? 7.699 14.532 -9.030 1.00 70.88 114 PHE A CA 1
ATOM 834 C C . PHE A 1 114 ? 6.879 14.802 -7.762 1.00 70.88 114 PHE A C 1
ATOM 836 O O . PHE A 1 114 ? 7.363 14.565 -6.657 1.00 70.88 114 PHE A O 1
ATOM 843 N N . ILE A 1 115 ? 5.619 15.228 -7.909 1.00 77.25 115 ILE A N 1
ATOM 844 C CA . ILE A 1 115 ? 4.718 15.464 -6.769 1.00 77.25 115 ILE A CA 1
ATOM 845 C C . ILE A 1 115 ? 4.478 14.162 -5.995 1.00 77.25 115 ILE A C 1
ATOM 847 O O . ILE A 1 115 ? 4.573 14.148 -4.769 1.00 77.25 115 ILE A O 1
ATOM 851 N N . ILE A 1 116 ? 4.216 13.061 -6.704 1.00 79.94 116 ILE A N 1
ATOM 852 C CA . ILE A 1 116 ? 3.993 11.744 -6.096 1.00 79.94 116 ILE A CA 1
ATOM 853 C C . ILE A 1 116 ? 5.277 11.228 -5.439 1.00 79.94 116 ILE A C 1
ATOM 855 O O . ILE A 1 116 ? 5.229 10.747 -4.315 1.00 79.94 116 ILE A O 1
ATOM 859 N N . GLY A 1 117 ? 6.439 11.393 -6.072 1.00 76.69 117 GLY A N 1
ATOM 860 C CA . GLY A 1 117 ? 7.734 11.028 -5.495 1.00 76.69 117 GLY A CA 1
ATOM 861 C C . GLY A 1 117 ? 8.034 11.784 -4.198 1.00 76.69 117 GLY A C 1
ATOM 862 O O . GLY A 1 117 ? 8.429 11.171 -3.209 1.00 76.69 117 GLY A O 1
ATOM 863 N N . TRP A 1 118 ? 7.781 13.095 -4.165 1.00 80.38 118 TRP A N 1
ATOM 864 C CA . TRP A 1 118 ? 7.944 13.897 -2.950 1.00 80.38 118 TRP A CA 1
ATOM 865 C C . TRP A 1 118 ? 6.948 13.500 -1.853 1.00 80.38 118 TRP A C 1
ATOM 867 O O . TRP A 1 118 ? 7.302 13.453 -0.676 1.00 80.38 118 TRP A O 1
ATOM 877 N N . ASN A 1 119 ? 5.714 13.163 -2.236 1.00 82.56 119 ASN A N 1
ATOM 878 C CA . ASN A 1 119 ? 4.705 12.656 -1.315 1.00 82.56 119 ASN A CA 1
ATOM 879 C C . ASN A 1 119 ? 5.104 11.296 -0.718 1.00 82.56 119 ASN A C 1
ATOM 881 O O . ASN A 1 119 ? 5.027 11.150 0.495 1.00 82.56 119 ASN A O 1
ATOM 885 N N . LEU A 1 120 ? 5.630 10.364 -1.524 1.00 81.25 120 LEU A N 1
ATOM 886 C CA . LEU A 1 120 ? 6.130 9.068 -1.046 1.00 81.25 120 LEU A CA 1
ATOM 887 C C . LEU A 1 120 ? 7.278 9.230 -0.042 1.00 81.25 120 LEU A C 1
ATOM 889 O O . LEU A 1 120 ? 7.323 8.511 0.950 1.00 81.25 120 LEU A O 1
ATOM 893 N N . ILE A 1 121 ? 8.206 10.162 -0.285 1.00 82.94 121 ILE A N 1
ATOM 894 C CA . ILE A 1 121 ? 9.312 10.435 0.648 1.00 82.94 121 ILE A CA 1
ATOM 895 C C . ILE A 1 121 ? 8.761 10.932 1.987 1.00 82.94 121 ILE A C 1
ATOM 897 O O . ILE A 1 121 ? 9.161 10.436 3.036 1.00 82.94 121 ILE A O 1
ATOM 901 N N . LEU A 1 122 ? 7.833 11.891 1.958 1.00 85.38 122 LEU A N 1
ATOM 902 C CA . LEU A 1 122 ? 7.202 12.413 3.170 1.00 85.38 122 LEU A CA 1
ATOM 903 C C . LEU A 1 122 ? 6.412 11.332 3.908 1.00 85.38 122 LEU A C 1
ATOM 905 O O . LEU A 1 122 ? 6.523 11.226 5.125 1.00 85.38 122 LEU A O 1
ATOM 909 N N . GLU A 1 123 ? 5.656 10.512 3.183 1.00 82.06 123 GLU A N 1
ATOM 910 C CA . GLU A 1 123 ? 4.909 9.392 3.749 1.00 82.06 123 GLU A CA 1
ATOM 911 C C . GLU A 1 123 ? 5.845 8.386 4.421 1.00 82.06 123 GLU A C 1
ATOM 913 O O . GLU A 1 123 ? 5.588 7.984 5.551 1.00 82.06 123 GLU A O 1
ATOM 918 N N . TYR A 1 124 ? 6.970 8.047 3.786 1.00 80.88 124 TYR A N 1
ATOM 919 C CA . TYR A 1 124 ? 7.954 7.136 4.363 1.00 80.88 124 TYR A CA 1
ATOM 920 C C . TYR A 1 124 ? 8.634 7.722 5.608 1.00 80.88 124 TYR A C 1
ATOM 922 O O . TYR A 1 124 ? 8.910 6.990 6.549 1.00 80.88 124 TYR A O 1
ATOM 930 N N . ILE A 1 125 ? 8.879 9.036 5.647 1.00 86.50 125 ILE A N 1
ATOM 931 C CA . ILE A 1 125 ? 9.449 9.718 6.822 1.00 86.50 125 ILE A CA 1
ATOM 932 C C . ILE A 1 125 ? 8.448 9.781 7.983 1.00 86.50 125 ILE A C 1
ATOM 934 O O . ILE A 1 125 ? 8.854 9.678 9.133 1.00 86.50 125 ILE A O 1
ATOM 938 N N . ILE A 1 126 ? 7.158 9.982 7.701 1.00 82.31 126 ILE A N 1
ATOM 939 C CA . ILE A 1 126 ? 6.102 10.050 8.726 1.00 82.31 126 ILE A CA 1
ATOM 940 C C . ILE A 1 126 ? 5.709 8.646 9.213 1.00 82.31 126 ILE A C 1
ATOM 942 O O . ILE A 1 126 ? 5.310 8.482 10.364 1.00 82.31 126 ILE A O 1
ATOM 946 N N . GLY A 1 127 ? 5.760 7.656 8.320 1.00 64.88 127 GLY A N 1
ATOM 947 C CA . GLY A 1 127 ? 5.378 6.269 8.579 1.00 64.88 127 GLY A CA 1
ATOM 948 C C . GLY A 1 127 ? 6.485 5.387 9.163 1.00 64.88 127 GLY A C 1
ATOM 949 O O . GLY A 1 127 ? 6.171 4.278 9.599 1.00 64.88 127 GLY A O 1
ATOM 950 N N . ALA A 1 128 ? 7.740 5.853 9.157 1.00 58.88 128 ALA A N 1
ATOM 951 C CA . ALA A 1 128 ? 8.876 5.242 9.855 1.00 58.88 128 ALA A CA 1
ATOM 952 C C . ALA A 1 128 ? 8.918 5.663 11.331 1.00 58.88 128 ALA A C 1
ATOM 954 O O . ALA A 1 128 ? 9.225 4.784 12.169 1.00 58.88 128 ALA A O 1
#

pLDDT: mean 71.64, std 15.62, range [37.19, 95.19]

Foldseek 3Di:
DVVVVVVVVVCVQQPLDPPVVVCVVCVPDDDDPPDDPVNVVVVVVVVVPDCCVVPVLVVCCVPPQPPNSVVVVVVVVVVVVVVVVVVVVLCVVDVDPDDPLVSCSVPPGNVSSVVVVVVVVVCVVVVD

Secondary structure (DSSP, 8-state):
--HHHHHHHHHHHT----THHHHHHHTT--------HHHHHHHHHHHHSSHIIIIIHHHHIIIIIGGGHHHHHHHHHHHHHHHHHHHHHHHHH--SS--HHHHHHHHT-HHHHHHHHHHHHHHHHHH-

Organism: NCBI:txid1464854

InterPro domains:
  IPR002293 Amino acid/polyamine transporter I [PF13520] (35-127)